Protein AF-A0A1J3CVP7-F1 (afdb_monomer)

Foldseek 3Di:
DDDDDDPPDQKDQDPDQDDDPLLFDPCCVPRVIDGPVRVVSSVVSVVLCVVVVDDQVVVVPPPDDDGSVNVVVVCVVVVD

Secondary structure (DSSP, 8-state):
---PPPTT-SEEE-SS--S-TTTS-HHHHHH-EEEHHHHHHHHHHHHHHHHH---THHHHTSSSS--HHHHHHHHHHHT-

Nearest PDB structures (foldseek):
  4y85-assembly1_A  TM=7.465E-01  e=1.645E-02  Homo sapiens
  4riy-assembly2_D  TM=8.004E-01  e=4.275E-02  Homo sapiens
  4y85-assembly2_B  TM=6.819E-01  e=1.536E-02  Homo sapiens
  8h7x-assembly1_A  TM=8.008E-01  e=6.012E-02  Homo sapiens
  6s89-assembly1_A  TM=6.204E-01  e=2.839E-02  Homo sapiens

Radius of gyration: 14.28 Å; Cα contacts (8 Å, |Δi|>4): 67; chains: 1; bounding box: 35×28×39 Å

Sequence (80 aa):
MARIFGMDQTAHNTSRIVGTYGYMAPEYAMQGQYSIKSDVYSFGVSVLEIISGKKNSSFYQTDAAHDLLSYAWRLWRNGT

Organism: Noccaea caerulescens (NCBI:txid107243)

Structure (mmCIF, N/CA/C/O backbone):
data_AF-A0A1J3CVP7-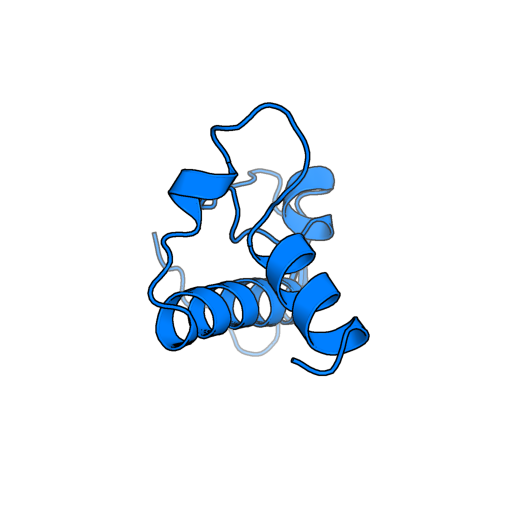F1
#
_entry.id   AF-A0A1J3CVP7-F1
#
loop_
_atom_site.group_PDB
_atom_site.id
_atom_site.type_symbol
_atom_site.label_atom_id
_atom_site.label_alt_id
_atom_site.label_comp_id
_atom_site.label_asym_id
_atom_site.label_entity_id
_atom_site.label_seq_id
_atom_site.pdbx_PDB_ins_code
_atom_site.Cartn_x
_atom_site.Cartn_y
_atom_site.Cartn_z
_atom_site.occupancy
_atom_site.B_iso_or_equiv
_atom_site.auth_seq_id
_atom_site.auth_comp_id
_atom_site.auth_asym_id
_atom_site.auth_atom_id
_atom_site.pdbx_PDB_model_num
ATOM 1 N N . MET A 1 1 ? -1.242 -12.041 12.749 1.00 43.16 1 MET A N 1
ATOM 2 C CA . MET A 1 1 ? -2.281 -12.869 13.399 1.00 43.16 1 MET A CA 1
ATOM 3 C C . MET A 1 1 ? -3.526 -12.791 12.533 1.00 43.16 1 MET A C 1
ATOM 5 O O . MET A 1 1 ? -4.041 -11.693 12.383 1.00 43.16 1 MET A O 1
ATOM 9 N N . ALA A 1 2 ? -3.958 -13.892 11.922 1.00 38.34 2 ALA A N 1
ATOM 10 C CA . ALA A 1 2 ? -5.205 -13.925 11.158 1.00 38.34 2 ALA A CA 1
ATOM 11 C C . ALA A 1 2 ? -6.368 -14.284 12.099 1.00 38.34 2 ALA A C 1
ATOM 13 O O . ALA A 1 2 ? -6.223 -15.176 12.936 1.00 38.34 2 ALA A O 1
ATOM 14 N N . ARG A 1 3 ? -7.498 -13.579 11.989 1.00 51.88 3 ARG A N 1
ATOM 15 C CA . ARG A 1 3 ? -8.761 -13.912 12.663 1.00 51.88 3 ARG A CA 1
ATOM 16 C C . ARG A 1 3 ? -9.823 -14.127 11.588 1.00 51.88 3 ARG A C 1
ATOM 18 O O . ARG A 1 3 ? -9.960 -13.293 10.703 1.00 51.88 3 ARG A O 1
ATOM 25 N N . ILE A 1 4 ? -10.531 -15.252 11.653 1.00 54.56 4 ILE A N 1
ATOM 26 C CA . ILE A 1 4 ? -11.653 -15.561 10.759 1.00 54.56 4 ILE A CA 1
ATOM 27 C C . ILE A 1 4 ? -12.890 -14.830 11.296 1.00 54.56 4 ILE A C 1
ATOM 29 O O . ILE A 1 4 ? -13.233 -14.995 12.467 1.00 54.56 4 ILE A O 1
ATOM 33 N N . PHE A 1 5 ? -13.519 -14.003 10.459 1.00 57.69 5 PHE A N 1
ATOM 34 C CA . PHE A 1 5 ? -14.715 -13.226 10.797 1.00 57.69 5 PHE A CA 1
ATOM 35 C C . PHE A 1 5 ? -16.000 -13.957 10.376 1.00 57.69 5 PHE A C 1
ATOM 37 O O . PHE A 1 5 ? -16.019 -14.675 9.377 1.00 57.69 5 PHE A O 1
ATOM 44 N N . GLY A 1 6 ? -17.076 -13.771 11.148 1.00 55.09 6 GLY A N 1
ATOM 45 C CA . GLY A 1 6 ? -18.420 -14.231 10.794 1.00 55.09 6 GLY A CA 1
ATOM 46 C C . GLY A 1 6 ? -19.017 -13.386 9.666 1.00 55.09 6 GLY A C 1
ATOM 47 O O . GLY A 1 6 ? -18.755 -12.189 9.586 1.00 55.09 6 GLY A O 1
ATOM 48 N N . MET A 1 7 ? -19.828 -14.016 8.813 1.00 51.84 7 MET A N 1
ATOM 49 C CA . MET A 1 7 ? -20.323 -13.502 7.522 1.00 51.84 7 MET A CA 1
ATOM 50 C C . MET A 1 7 ? -21.108 -12.171 7.567 1.00 51.84 7 MET A C 1
ATOM 52 O O . MET A 1 7 ? -21.415 -11.638 6.507 1.00 51.84 7 MET A O 1
ATOM 56 N N 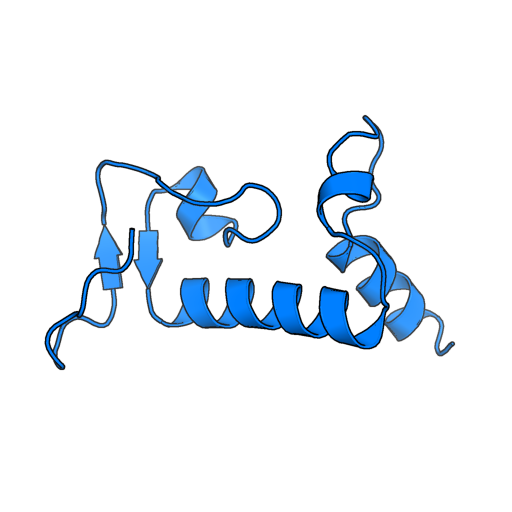. ASP A 1 8 ? -21.407 -11.621 8.749 1.00 55.03 8 ASP A N 1
ATOM 57 C CA . ASP A 1 8 ? -22.317 -10.478 8.945 1.00 55.03 8 ASP A CA 1
ATOM 58 C C . ASP A 1 8 ? -21.638 -9.216 9.532 1.00 55.03 8 ASP A C 1
ATOM 60 O O . ASP A 1 8 ? -22.293 -8.270 9.957 1.00 55.03 8 ASP A O 1
ATOM 64 N N .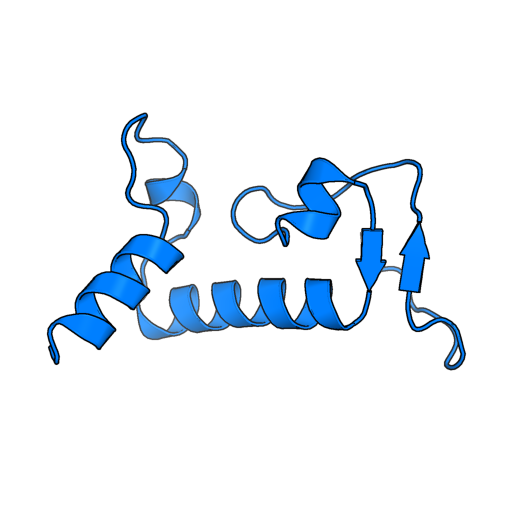 GLN A 1 9 ? -20.301 -9.181 9.596 1.00 54.03 9 GLN A N 1
ATOM 65 C CA . GLN A 1 9 ? -19.540 -8.032 10.114 1.00 54.03 9 GLN A CA 1
ATOM 66 C C . GLN A 1 9 ? -18.692 -7.407 9.004 1.00 54.03 9 GLN A C 1
ATOM 68 O O . GLN A 1 9 ? -17.540 -7.772 8.789 1.00 54.03 9 GLN A O 1
ATOM 73 N N . THR A 1 10 ? -19.272 -6.455 8.272 1.00 55.72 10 THR A N 1
ATOM 74 C CA . THR A 1 10 ? -18.627 -5.796 7.121 1.00 55.72 10 THR A CA 1
ATOM 75 C C . THR A 1 10 ? -17.663 -4.668 7.512 1.00 55.72 10 THR A C 1
ATOM 77 O O . THR A 1 10 ? -16.809 -4.283 6.708 1.00 55.72 10 THR A O 1
ATOM 80 N N . ALA A 1 11 ? -17.791 -4.134 8.732 1.00 54.12 11 ALA A N 1
ATOM 81 C CA . ALA A 1 11 ? -16.914 -3.123 9.317 1.00 54.12 11 ALA A CA 1
ATOM 82 C C . ALA A 1 11 ? -16.946 -3.209 10.853 1.00 54.12 11 ALA A C 1
ATOM 84 O O . ALA A 1 11 ? -18.017 -3.357 11.441 1.00 54.12 11 ALA A O 1
ATOM 85 N N . HIS A 1 12 ? -15.791 -3.098 11.510 1.00 58.75 12 HIS A N 1
ATOM 86 C CA . HIS A 1 12 ? -15.694 -3.050 12.970 1.00 58.75 12 HIS A CA 1
ATOM 87 C C . HIS A 1 12 ? -14.662 -1.992 13.379 1.00 58.75 12 HIS A C 1
ATOM 89 O O . HIS A 1 12 ? -13.514 -2.029 12.931 1.00 58.75 12 HIS A O 1
ATOM 95 N N . ASN A 1 13 ? -15.045 -1.060 14.260 1.00 56.84 13 ASN A N 1
ATOM 96 C CA . ASN A 1 13 ? -14.076 -0.181 14.914 1.00 56.84 13 ASN A CA 1
ATOM 97 C C . ASN A 1 13 ? -13.257 -1.033 15.876 1.00 56.84 13 ASN A C 1
ATOM 99 O O . ASN A 1 13 ? -13.792 -1.622 16.817 1.00 56.84 13 ASN A O 1
ATOM 103 N N . THR A 1 14 ? -11.960 -1.139 15.629 1.00 59.94 14 THR A N 1
ATOM 104 C CA . THR A 1 14 ? -11.059 -1.841 16.538 1.00 59.94 14 THR A CA 1
ATOM 105 C C . THR A 1 14 ? -10.346 -0.796 17.388 1.00 59.94 14 THR A C 1
ATOM 107 O O . THR A 1 14 ? -9.738 0.128 16.861 1.00 59.94 14 THR A O 1
ATOM 110 N N . SER A 1 15 ? -10.396 -0.922 18.721 1.00 58.69 15 SER A N 1
ATOM 111 C CA . SER A 1 15 ? -9.632 -0.026 19.611 1.00 58.69 15 SER A CA 1
ATOM 112 C C . SER A 1 15 ? -8.119 -0.273 19.532 1.00 58.69 15 SER A C 1
ATOM 114 O O . SER A 1 15 ? -7.337 0.407 20.192 1.00 58.69 15 SER A O 1
ATOM 116 N N . ARG A 1 16 ? -7.705 -1.300 18.782 1.00 64.69 16 ARG A N 1
ATOM 117 C CA . ARG A 1 16 ? -6.332 -1.766 18.665 1.00 64.69 16 ARG A CA 1
ATOM 118 C C . ARG A 1 16 ? -5.960 -1.838 17.190 1.00 64.69 16 ARG A C 1
ATOM 120 O O . ARG A 1 16 ? -6.324 -2.791 16.511 1.00 64.69 16 ARG A O 1
ATOM 127 N N . ILE A 1 17 ? -5.194 -0.853 16.741 1.00 70.88 17 ILE A N 1
ATOM 128 C CA . ILE A 1 17 ? -4.629 -0.802 15.393 1.00 70.88 17 ILE A CA 1
ATOM 129 C C . ILE A 1 17 ? -3.478 -1.808 15.326 1.00 70.88 17 ILE A C 1
ATOM 131 O O . ILE A 1 17 ? -2.511 -1.715 16.086 1.00 70.88 17 ILE A O 1
ATOM 135 N N . VAL A 1 18 ? -3.597 -2.804 14.451 1.00 72.50 18 VAL A N 1
ATOM 136 C CA . VAL A 1 18 ? -2.553 -3.812 14.220 1.00 72.50 18 VAL A CA 1
ATOM 137 C C . VAL A 1 18 ? -2.425 -4.068 12.726 1.00 72.50 18 VAL A C 1
ATOM 139 O O . VAL A 1 18 ? -3.402 -4.435 12.078 1.00 72.50 18 VAL A O 1
ATOM 142 N N . GLY A 1 19 ? -1.225 -3.922 12.179 1.00 74.00 19 GLY A N 1
ATOM 143 C CA . GLY A 1 19 ? -0.960 -4.183 10.770 1.00 74.00 19 GLY A CA 1
ATOM 144 C C . GLY A 1 19 ? 0.460 -3.800 10.380 1.00 74.00 19 GLY A C 1
ATOM 145 O O . GLY A 1 19 ? 1.207 -3.230 11.177 1.00 74.00 19 GLY A O 1
ATOM 146 N N . THR A 1 20 ? 0.836 -4.146 9.154 1.00 81.12 20 THR A N 1
ATOM 147 C CA . THR A 1 20 ? 2.133 -3.770 8.589 1.00 81.12 20 THR A CA 1
ATOM 148 C C . THR A 1 20 ? 2.017 -2.383 7.970 1.00 81.12 20 THR A C 1
ATOM 150 O O . THR A 1 20 ? 1.233 -2.171 7.042 1.00 81.12 20 T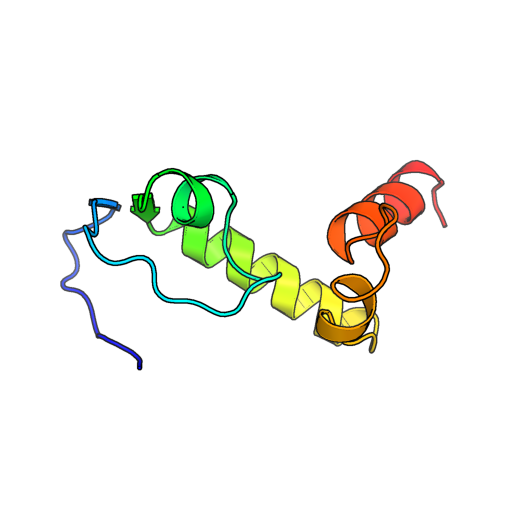HR A O 1
ATOM 153 N N . TYR A 1 21 ? 2.795 -1.433 8.487 1.00 75.50 21 TYR A N 1
ATOM 154 C CA . TYR A 1 21 ? 2.891 -0.090 7.918 1.00 75.50 21 TYR A CA 1
ATOM 155 C C . TYR A 1 21 ? 3.260 -0.156 6.427 1.00 75.50 21 TYR A C 1
ATOM 157 O O . TYR A 1 21 ? 4.055 -1.003 6.025 1.00 75.50 21 TYR A O 1
ATOM 165 N N . GLY A 1 22 ? 2.626 0.690 5.611 1.00 80.12 22 GLY A N 1
ATOM 166 C CA . GLY A 1 22 ? 2.743 0.673 4.146 1.00 80.12 22 GLY A CA 1
ATOM 167 C C . GLY A 1 22 ? 1.662 -0.145 3.426 1.00 80.12 22 GLY A C 1
ATOM 168 O O . GLY A 1 22 ? 1.330 0.165 2.288 1.00 80.12 22 GLY A O 1
ATOM 169 N N . TYR A 1 23 ? 1.044 -1.122 4.100 1.00 83.81 23 TYR A N 1
ATOM 170 C CA . TYR A 1 23 ? -0.083 -1.900 3.556 1.00 83.81 23 TYR A CA 1
ATOM 171 C C . TYR A 1 23 ? -1.421 -1.495 4.171 1.00 83.81 23 TYR A C 1
ATOM 173 O O . TYR A 1 23 ? -2.465 -1.746 3.586 1.00 83.81 23 TYR A O 1
ATOM 181 N N . MET A 1 24 ? -1.405 -0.868 5.350 1.00 85.38 24 MET A N 1
ATOM 182 C CA . MET A 1 24 ? -2.626 -0.433 6.023 1.00 85.38 24 MET A CA 1
ATOM 183 C C . MET A 1 24 ? -3.312 0.701 5.261 1.00 85.38 24 MET A C 1
ATOM 185 O O . MET A 1 24 ? -2.679 1.697 4.911 1.00 85.38 24 MET A O 1
ATOM 189 N N . ALA A 1 25 ? -4.624 0.564 5.080 1.00 85.00 25 ALA A N 1
ATOM 190 C CA . ALA A 1 25 ? -5.458 1.633 4.558 1.00 85.00 25 ALA A CA 1
ATOM 191 C C . ALA A 1 25 ? -5.432 2.853 5.499 1.00 85.00 25 ALA A C 1
ATOM 193 O O . ALA A 1 25 ? -5.399 2.670 6.724 1.00 85.00 25 ALA A O 1
ATOM 194 N N . PRO A 1 26 ? -5.434 4.087 4.970 1.00 84.00 26 PRO A N 1
ATOM 195 C CA . PRO A 1 26 ? -5.311 5.295 5.784 1.00 84.00 26 PRO A CA 1
ATOM 196 C C . PRO A 1 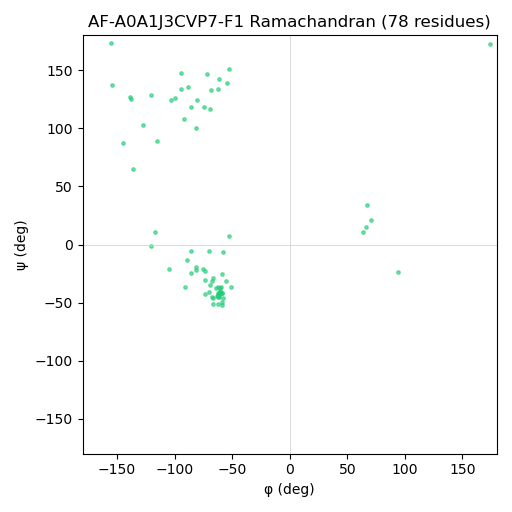26 ? -6.436 5.423 6.820 1.00 84.00 26 PRO A C 1
ATOM 198 O O . PRO A 1 26 ? -6.180 5.808 7.958 1.00 84.00 26 PRO A O 1
ATOM 201 N N . GLU A 1 27 ? -7.661 5.021 6.487 1.00 79.31 27 GLU A N 1
ATOM 202 C CA . GLU A 1 27 ? -8.799 4.990 7.408 1.00 79.31 27 GLU A CA 1
ATOM 203 C C . GLU A 1 27 ? -8.593 4.005 8.571 1.00 79.31 27 GLU A C 1
ATOM 205 O O . GLU A 1 27 ? -8.923 4.312 9.719 1.00 79.31 27 GLU A O 1
ATOM 210 N N . TYR A 1 28 ? -7.961 2.858 8.312 1.00 80.94 28 TYR A N 1
ATOM 211 C CA . TYR A 1 28 ? -7.629 1.888 9.353 1.00 80.94 28 TYR A CA 1
ATOM 212 C C . TYR A 1 28 ? -6.458 2.377 10.216 1.00 80.94 28 TYR A C 1
ATOM 214 O O . TYR A 1 28 ? -6.515 2.291 11.442 1.00 80.94 28 TYR A O 1
ATOM 222 N N . ALA A 1 29 ? -5.425 2.954 9.597 1.00 80.56 29 ALA A N 1
ATOM 223 C CA . ALA A 1 29 ? -4.237 3.450 10.289 1.00 80.56 29 ALA A CA 1
ATOM 224 C C . ALA A 1 29 ? -4.510 4.695 11.152 1.00 80.56 29 ALA A C 1
ATOM 226 O O . ALA A 1 29 ? -3.903 4.850 12.209 1.00 80.56 29 ALA A O 1
ATOM 227 N N . MET A 1 30 ? -5.411 5.580 10.715 1.00 81.06 30 MET A N 1
ATOM 228 C CA . MET A 1 30 ? -5.721 6.831 11.417 1.00 81.06 30 MET A CA 1
ATOM 229 C C . MET A 1 30 ? -6.872 6.687 12.412 1.00 81.06 30 MET 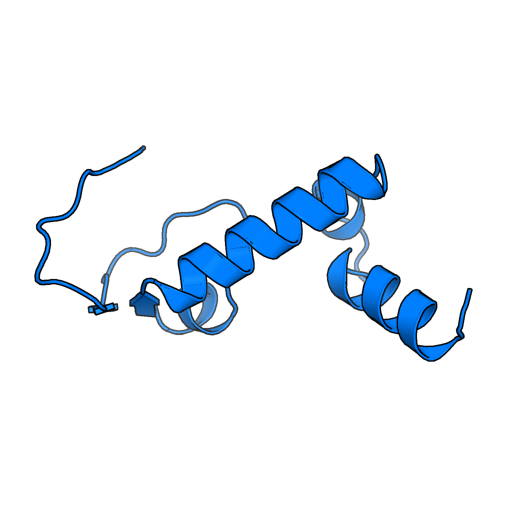A C 1
ATOM 231 O O . MET A 1 30 ? -6.860 7.335 13.455 1.00 81.06 30 MET A O 1
ATOM 235 N N . GLN A 1 31 ? -7.886 5.881 12.084 1.00 77.69 31 GLN A N 1
ATOM 236 C CA . GLN A 1 31 ? -9.145 5.837 12.835 1.00 77.69 31 GLN A CA 1
ATOM 237 C C . GLN A 1 31 ? -9.463 4.449 13.412 1.00 77.69 31 GLN A C 1
ATOM 239 O O . GLN A 1 31 ? -10.483 4.291 14.080 1.00 77.69 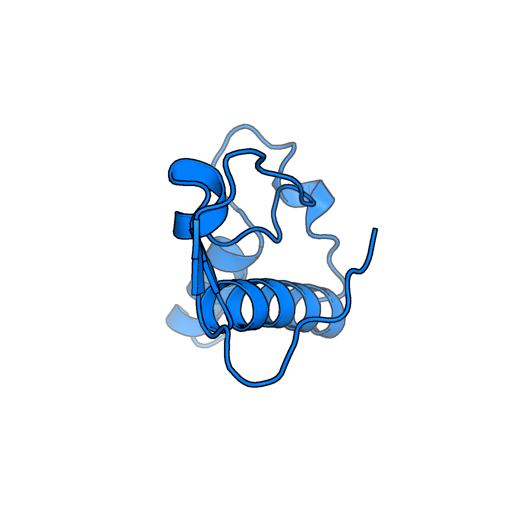31 GLN A O 1
ATOM 244 N N . GLY A 1 32 ? -8.624 3.433 13.167 1.00 76.50 32 GLY A N 1
ATOM 245 C CA . GLY A 1 32 ? -8.869 2.058 13.622 1.00 76.50 32 GLY A CA 1
ATOM 246 C C . GLY A 1 32 ? -10.077 1.388 12.960 1.00 76.50 32 GLY A C 1
ATOM 247 O O . GLY A 1 32 ? -10.562 0.364 13.455 1.00 76.50 32 GLY A O 1
ATOM 248 N N . GLN A 1 33 ? -10.568 1.964 11.857 1.00 76.19 33 GLN A N 1
ATOM 249 C CA . GLN A 1 33 ? -11.723 1.476 11.109 1.00 76.19 33 GLN A CA 1
ATOM 250 C C . GLN A 1 33 ? -11.301 0.335 10.189 1.00 76.19 33 GLN A C 1
ATOM 252 O O . GLN A 1 33 ? -10.725 0.558 9.127 1.00 76.19 33 GLN A O 1
ATOM 257 N N . TYR A 1 34 ? -11.566 -0.897 10.611 1.00 78.75 34 TYR A N 1
ATOM 258 C CA . TYR A 1 34 ? -11.299 -2.077 9.801 1.00 78.75 34 TYR A CA 1
ATOM 259 C C . TYR A 1 34 ? -12.558 -2.482 9.034 1.00 78.75 34 TYR A C 1
ATOM 261 O O . TYR A 1 34 ? -13.653 -2.537 9.599 1.00 78.75 34 TYR A O 1
ATOM 269 N N . SER A 1 35 ? -12.412 -2.766 7.745 1.00 82.31 35 SER A N 1
ATOM 270 C CA . SER A 1 35 ? -13.502 -3.195 6.873 1.00 82.31 35 SER A CA 1
ATOM 271 C C . SER A 1 35 ? -12.995 -4.010 5.684 1.00 82.31 35 SER A C 1
ATOM 273 O O . SER A 1 35 ? -11.800 -4.063 5.389 1.00 82.31 35 SER A O 1
ATOM 275 N N . ILE A 1 36 ? -13.932 -4.557 4.908 1.00 85.75 36 ILE A N 1
ATOM 276 C CA . ILE A 1 36 ? -13.623 -5.171 3.608 1.00 85.75 36 ILE A CA 1
ATOM 277 C C . ILE A 1 36 ? -12.885 -4.178 2.685 1.00 85.75 36 ILE A C 1
ATOM 279 O O . ILE A 1 36 ? -12.046 -4.580 1.884 1.00 85.75 36 ILE A O 1
ATOM 283 N N . LYS A 1 37 ? -13.148 -2.866 2.793 1.00 85.56 37 LYS A N 1
ATOM 284 C CA . LYS A 1 37 ? -12.469 -1.848 1.972 1.00 85.56 37 LYS A CA 1
ATOM 285 C C . LYS A 1 37 ? -11.002 -1.680 2.360 1.00 85.56 37 LYS A C 1
ATOM 287 O O . LYS A 1 37 ? -10.162 -1.616 1.463 1.00 85.56 37 LYS A O 1
ATOM 292 N N . SER A 1 38 ? -10.690 -1.701 3.656 1.00 82.56 38 SER A N 1
ATOM 293 C CA . SER A 1 38 ? -9.299 -1.641 4.113 1.00 82.56 38 SER A CA 1
ATOM 294 C C . SER A 1 38 ? -8.513 -2.906 3.739 1.00 82.56 38 SER A C 1
ATOM 296 O O . SER A 1 38 ? -7.319 -2.823 3.440 1.00 82.56 38 SER A O 1
ATOM 298 N N . ASP A 1 39 ? -9.177 -4.065 3.675 1.00 86.12 39 ASP A N 1
ATOM 299 C CA . ASP A 1 39 ? -8.581 -5.305 3.155 1.00 86.12 39 ASP A CA 1
ATOM 300 C C . ASP A 1 39 ? -8.294 -5.220 1.651 1.00 86.12 39 ASP A C 1
ATOM 302 O O . ASP A 1 39 ? -7.196 -5.563 1.213 1.00 86.12 39 ASP A O 1
ATOM 306 N N . VAL A 1 40 ? -9.245 -4.713 0.857 1.00 91.00 40 VAL A N 1
ATOM 307 C CA . VAL A 1 40 ? -9.059 -4.507 -0.592 1.00 91.00 40 VAL A CA 1
ATOM 308 C C . VAL A 1 40 ? -7.906 -3.540 -0.868 1.00 91.00 40 VAL A C 1
ATOM 310 O O . VAL A 1 40 ? -7.105 -3.794 -1.767 1.00 91.00 40 VAL A O 1
ATOM 313 N N . TYR A 1 41 ? -7.783 -2.467 -0.083 1.00 90.19 41 TYR A N 1
ATOM 314 C CA . TYR A 1 41 ? -6.642 -1.554 -0.167 1.00 90.19 41 TYR A CA 1
ATOM 315 C C . TYR A 1 41 ? -5.320 -2.292 0.078 1.00 90.19 41 TYR A C 1
ATOM 317 O O . TYR A 1 41 ? -4.418 -2.238 -0.759 1.00 90.19 41 TYR A O 1
ATOM 325 N N . SER A 1 42 ? -5.232 -3.031 1.189 1.00 87.94 42 SER A N 1
ATOM 326 C CA . SER A 1 42 ? -4.023 -3.771 1.576 1.00 87.94 42 SER A CA 1
ATOM 327 C C . SER A 1 42 ? -3.622 -4.791 0.506 1.00 87.94 42 SER A C 1
ATOM 329 O O . SER A 1 42 ? -2.449 -4.895 0.145 1.00 87.94 42 SER A O 1
ATOM 331 N N . PHE A 1 43 ? -4.606 -5.493 -0.062 1.00 91.75 43 PHE A N 1
ATOM 332 C CA . PHE A 1 43 ? -4.402 -6.414 -1.176 1.00 91.75 43 PHE A CA 1
ATOM 333 C C . PHE A 1 43 ? -3.877 -5.702 -2.430 1.00 91.75 43 PHE A C 1
ATOM 335 O O . PHE A 1 43 ? -2.956 -6.200 -3.075 1.00 91.75 43 PHE A O 1
ATOM 342 N N . GLY A 1 44 ? -4.402 -4.517 -2.756 1.00 92.06 44 GLY A N 1
ATOM 343 C CA . GLY A 1 44 ? -3.917 -3.704 -3.873 1.00 92.06 44 GLY A CA 1
ATOM 344 C C . GLY A 1 44 ? -2.436 -3.337 -3.741 1.00 92.06 44 GLY A C 1
ATOM 345 O O . GLY A 1 44 ? -1.685 -3.450 -4.711 1.00 92.06 44 GLY A O 1
ATOM 346 N N . VAL A 1 45 ? -1.988 -2.982 -2.533 1.00 89.56 45 VAL A N 1
ATOM 347 C CA . VAL A 1 45 ? -0.565 -2.733 -2.252 1.00 89.56 45 VAL A CA 1
ATOM 348 C C . VAL A 1 45 ? 0.275 -3.995 -2.475 1.00 89.56 45 VAL A C 1
ATOM 350 O O . VAL A 1 45 ? 1.328 -3.918 -3.106 1.00 89.56 45 VAL A O 1
ATOM 353 N N . SER A 1 46 ? -0.191 -5.165 -2.022 1.00 90.31 46 SER A N 1
ATOM 354 C CA . SER A 1 46 ? 0.498 -6.441 -2.269 1.00 90.31 46 SER A CA 1
ATOM 355 C C . SER A 1 46 ? 0.599 -6.774 -3.758 1.00 90.31 46 SER A C 1
ATOM 357 O O . SER A 1 46 ? 1.651 -7.210 -4.217 1.00 90.31 46 SER A O 1
ATOM 359 N N . VAL A 1 47 ? -0.460 -6.538 -4.537 1.00 93.00 47 VAL A N 1
ATOM 360 C CA . VAL A 1 47 ? -0.425 -6.729 -5.995 1.00 93.00 47 VAL A CA 1
ATOM 361 C C . VAL A 1 47 ? 0.615 -5.810 -6.634 1.00 93.00 47 VAL A C 1
ATOM 363 O O . VAL A 1 47 ? 1.415 -6.279 -7.441 1.00 93.00 47 VAL A O 1
ATOM 366 N N . LEU A 1 48 ? 0.657 -4.530 -6.247 1.00 90.00 48 LEU A N 1
ATOM 367 C CA . LEU A 1 48 ? 1.659 -3.581 -6.741 1.00 90.00 48 LEU A CA 1
ATOM 368 C C . LEU A 1 48 ? 3.089 -4.017 -6.402 1.00 90.00 48 LEU A C 1
ATOM 370 O O . LEU A 1 48 ? 3.980 -3.903 -7.241 1.00 90.00 48 LEU A O 1
ATOM 374 N N . GLU A 1 49 ? 3.319 -4.545 -5.203 1.00 89.00 49 GLU A N 1
ATOM 375 C CA . GLU A 1 49 ? 4.616 -5.100 -4.805 1.00 89.00 49 GLU A CA 1
ATOM 376 C C . GLU A 1 49 ? 5.006 -6.310 -5.667 1.00 89.00 49 GLU A C 1
ATOM 378 O O . GLU A 1 49 ? 6.132 -6.367 -6.161 1.00 89.00 49 GLU A O 1
ATOM 383 N N . ILE A 1 50 ? 4.070 -7.232 -5.920 1.00 91.25 50 ILE A N 1
ATOM 384 C CA . ILE A 1 50 ? 4.304 -8.421 -6.755 1.00 91.25 50 ILE A CA 1
ATOM 385 C C . ILE A 1 50 ? 4.656 -8.022 -8.191 1.00 91.25 50 ILE A C 1
ATOM 387 O O . ILE A 1 50 ? 5.662 -8.487 -8.722 1.00 91.25 50 ILE A O 1
ATOM 391 N N . ILE A 1 51 ? 3.854 -7.159 -8.823 1.00 89.81 51 ILE A N 1
ATOM 392 C CA . ILE A 1 51 ? 4.056 -6.807 -10.238 1.00 89.81 51 ILE A CA 1
ATOM 393 C C . ILE A 1 51 ? 5.256 -5.879 -10.446 1.00 89.81 51 ILE A C 1
ATOM 395 O O . ILE A 1 51 ? 5.891 -5.932 -11.495 1.00 89.81 51 ILE A O 1
ATOM 399 N N . SER A 1 52 ? 5.576 -5.026 -9.468 1.00 85.06 52 SER A N 1
ATOM 400 C CA . SER A 1 52 ? 6.741 -4.140 -9.559 1.00 85.06 52 SER A CA 1
ATOM 401 C C . SER A 1 52 ? 8.045 -4.840 -9.179 1.00 85.06 52 SER A C 1
ATOM 403 O O . SER A 1 52 ? 9.118 -4.347 -9.527 1.00 85.06 52 SER A O 1
ATOM 405 N N . GLY A 1 53 ? 7.969 -5.940 -8.420 1.00 85.81 53 GLY A N 1
ATOM 406 C CA . GLY A 1 53 ? 9.124 -6.585 -7.796 1.00 85.81 53 GLY A CA 1
ATOM 407 C C . GLY A 1 53 ? 9.835 -5.703 -6.761 1.00 85.81 53 GLY A C 1
ATOM 408 O O . GLY A 1 53 ? 10.941 -6.033 -6.331 1.00 85.81 53 GLY A O 1
ATOM 409 N N . LYS A 1 54 ? 9.240 -4.566 -6.370 1.00 82.44 54 LYS A N 1
ATOM 410 C CA . LYS A 1 54 ? 9.817 -3.611 -5.419 1.00 82.44 54 LYS A CA 1
ATOM 411 C C . LYS A 1 54 ? 9.147 -3.770 -4.066 1.00 82.44 54 LYS A C 1
ATOM 413 O O . LYS A 1 54 ? 7.934 -3.619 -3.954 1.00 82.44 54 LYS A O 1
ATOM 418 N N . LYS A 1 55 ? 9.955 -4.016 -3.033 1.00 79.25 55 LYS A N 1
ATOM 419 C CA . LYS A 1 55 ? 9.451 -4.131 -1.663 1.00 79.25 55 LYS A CA 1
ATOM 420 C C . LYS A 1 55 ? 8.824 -2.819 -1.203 1.00 79.25 55 LYS A C 1
ATOM 422 O O . LYS A 1 55 ? 9.450 -1.769 -1.319 1.00 79.25 55 LYS A O 1
ATOM 427 N N . ASN A 1 56 ? 7.643 -2.875 -0.595 1.00 74.62 56 ASN A N 1
ATOM 428 C CA . ASN A 1 56 ? 7.016 -1.683 -0.017 1.00 74.62 56 ASN A CA 1
ATOM 429 C C . ASN A 1 56 ? 7.909 -1.064 1.085 1.00 74.62 56 ASN A C 1
ATOM 431 O O . ASN A 1 56 ? 8.098 0.150 1.143 1.00 74.62 56 ASN A O 1
ATOM 435 N N . SER A 1 57 ? 8.588 -1.904 1.879 1.00 69.00 57 SER A N 1
ATOM 436 C CA . SER A 1 57 ? 9.438 -1.472 2.999 1.00 69.00 57 SER A CA 1
ATOM 437 C C . SER A 1 57 ? 10.585 -0.528 2.617 1.00 69.00 57 SER A C 1
ATOM 439 O O . SER A 1 57 ? 11.047 0.225 3.470 1.00 69.00 57 SER A O 1
ATOM 441 N N . SER A 1 58 ? 11.073 -0.564 1.369 1.00 61.56 58 SER A N 1
ATOM 442 C CA . SER A 1 58 ? 12.147 0.340 0.927 1.00 61.56 58 SER A CA 1
ATOM 443 C C . SER A 1 58 ? 11.674 1.777 0.727 1.00 61.56 58 SER A C 1
ATOM 445 O O . SER A 1 58 ? 12.489 2.688 0.790 1.00 61.56 58 SER A O 1
ATOM 447 N N . PHE A 1 59 ? 10.376 1.986 0.503 1.00 61.34 59 PHE A N 1
ATOM 448 C CA . PHE A 1 59 ? 9.800 3.314 0.301 1.00 61.34 59 PHE A CA 1
ATOM 449 C C . PHE A 1 59 ? 9.447 4.012 1.620 1.00 61.34 59 PHE A C 1
ATOM 451 O O . PHE A 1 59 ? 9.441 5.238 1.688 1.00 61.34 59 PHE A O 1
ATOM 458 N N . TYR A 1 60 ? 9.211 3.236 2.682 1.00 56.62 60 TYR A N 1
ATOM 459 C CA . TYR A 1 60 ? 8.823 3.755 3.996 1.00 56.62 60 TYR A CA 1
ATOM 460 C C . TYR A 1 60 ? 9.990 4.393 4.779 1.00 56.62 60 TYR A C 1
ATOM 462 O O . TYR A 1 60 ? 9.760 5.179 5.690 1.00 56.62 60 TYR A O 1
ATOM 470 N N . GLN A 1 61 ? 11.246 4.059 4.451 1.00 53.44 61 GLN A N 1
ATOM 471 C CA . GLN A 1 61 ? 12.439 4.565 5.158 1.00 53.44 61 GLN A CA 1
ATOM 472 C C . GLN A 1 61 ? 12.999 5.876 4.596 1.00 53.44 61 GLN A C 1
ATOM 474 O O . GLN A 1 61 ? 13.830 6.512 5.239 1.00 53.44 61 GLN A O 1
ATOM 479 N N . THR A 1 62 ? 12.573 6.294 3.407 1.00 52.31 62 THR A N 1
ATOM 480 C CA . THR A 1 62 ? 13.007 7.563 2.821 1.00 52.31 62 THR A CA 1
ATOM 481 C C . THR A 1 62 ? 12.031 8.664 3.209 1.00 52.31 62 THR A C 1
ATOM 483 O O . THR A 1 62 ? 10.920 8.718 2.689 1.00 52.31 62 THR A O 1
ATOM 486 N N . ASP A 1 63 ? 12.491 9.549 4.096 1.00 50.47 63 ASP A N 1
ATOM 487 C CA . ASP A 1 63 ? 11.840 10.725 4.713 1.00 50.47 63 ASP A CA 1
ATOM 488 C C . ASP A 1 63 ? 11.205 11.750 3.733 1.00 50.47 63 ASP A C 1
ATOM 490 O O . ASP A 1 63 ? 10.766 12.830 4.118 1.00 50.47 63 ASP A O 1
ATOM 494 N N . ALA A 1 64 ? 11.145 11.439 2.437 1.00 48.25 64 ALA A N 1
ATOM 495 C CA . ALA A 1 64 ? 10.558 12.281 1.408 1.00 48.25 64 ALA A CA 1
ATOM 496 C C . ALA A 1 64 ? 9.862 11.435 0.326 1.00 48.25 64 ALA A C 1
ATOM 498 O O . ALA A 1 64 ? 10.412 11.133 -0.727 1.00 48.25 64 ALA A O 1
ATOM 499 N N . ALA A 1 65 ? 8.592 11.126 0.583 1.00 51.94 65 ALA A N 1
ATOM 500 C CA . ALA A 1 65 ? 7.520 11.291 -0.401 1.00 51.94 65 ALA A CA 1
ATOM 501 C C . ALA A 1 65 ? 7.478 10.415 -1.672 1.00 51.94 65 ALA A C 1
ATOM 503 O O . ALA A 1 65 ? 6.906 10.857 -2.671 1.00 51.94 65 ALA A O 1
ATOM 504 N N . HIS A 1 66 ? 7.908 9.151 -1.635 1.00 57.94 66 HIS A N 1
ATOM 505 C CA . HIS A 1 66 ? 7.547 8.206 -2.704 1.00 57.94 66 HIS A CA 1
ATOM 506 C C . HIS A 1 66 ? 7.134 6.844 -2.159 1.00 57.94 66 HIS A C 1
ATOM 508 O O . HIS A 1 66 ? 7.793 5.860 -2.440 1.00 57.94 66 HIS A O 1
ATOM 514 N N . ASP A 1 67 ? 6.022 6.765 -1.422 1.00 73.12 67 ASP A N 1
ATOM 515 C CA . ASP A 1 67 ? 5.370 5.470 -1.171 1.00 73.12 67 ASP A CA 1
ATOM 516 C C . ASP A 1 67 ? 5.114 4.719 -2.497 1.00 73.12 67 ASP A C 1
ATOM 518 O O . ASP A 1 67 ? 4.921 5.348 -3.548 1.00 73.12 67 ASP A O 1
ATOM 522 N N . LEU A 1 68 ? 5.101 3.381 -2.459 1.00 80.06 68 LEU A N 1
ATOM 523 C CA . LEU A 1 68 ? 4.903 2.526 -3.636 1.00 80.06 68 LEU A CA 1
ATOM 524 C C . LEU A 1 68 ? 3.651 2.941 -4.428 1.00 80.06 68 LEU A C 1
ATOM 526 O O . LEU A 1 68 ? 3.672 2.948 -5.661 1.00 80.06 68 LEU A O 1
ATOM 530 N N . LEU A 1 69 ? 2.589 3.357 -3.731 1.00 82.75 69 LEU A N 1
ATOM 531 C CA . LEU A 1 69 ? 1.360 3.859 -4.343 1.00 82.75 69 LEU A CA 1
ATOM 532 C C . LEU A 1 69 ? 1.571 5.180 -5.082 1.00 82.75 69 LEU A C 1
ATOM 534 O O . LEU A 1 69 ? 1.135 5.321 -6.222 1.00 82.75 69 LEU A O 1
ATOM 538 N N . SER A 1 70 ? 2.275 6.136 -4.475 1.00 82.25 70 SER A N 1
ATOM 539 C CA . SER A 1 70 ? 2.606 7.420 -5.107 1.00 82.25 70 SER A CA 1
ATOM 540 C C . SER A 1 70 ? 3.480 7.233 -6.347 1.00 82.25 70 SER A C 1
ATOM 542 O O . SER A 1 70 ? 3.315 7.942 -7.344 1.00 82.25 70 SER A O 1
ATOM 544 N N . TYR A 1 71 ? 4.397 6.264 -6.307 1.00 82.19 71 TYR A N 1
ATOM 545 C CA . TYR A 1 71 ? 5.212 5.882 -7.455 1.00 82.19 71 TYR A CA 1
ATOM 546 C C . TYR A 1 71 ? 4.366 5.258 -8.574 1.00 82.19 71 TYR A C 1
ATOM 548 O O . TYR A 1 71 ? 4.417 5.735 -9.709 1.00 82.19 71 TYR A O 1
ATOM 556 N N . ALA A 1 72 ? 3.540 4.258 -8.255 1.00 85.62 72 ALA A N 1
ATOM 557 C CA . ALA A 1 72 ? 2.654 3.605 -9.218 1.00 85.62 72 ALA A CA 1
ATOM 558 C C . ALA A 1 72 ? 1.655 4.592 -9.845 1.00 85.62 72 ALA A C 1
ATOM 560 O O . ALA A 1 72 ? 1.462 4.602 -11.059 1.00 85.62 72 ALA A O 1
ATOM 561 N N . TRP A 1 73 ? 1.078 5.484 -9.036 1.00 87.00 73 TRP A N 1
ATOM 562 C CA . TRP A 1 73 ? 0.165 6.526 -9.498 1.00 87.00 73 TRP A CA 1
ATOM 563 C C . TRP A 1 73 ? 0.832 7.494 -10.475 1.00 87.00 73 TRP A C 1
ATOM 565 O O . TRP A 1 73 ? 0.246 7.857 -11.495 1.00 87.00 73 TRP A O 1
ATOM 575 N N . ARG A 1 74 ? 2.073 7.907 -10.191 1.00 86.69 74 ARG A N 1
ATOM 576 C CA . ARG A 1 74 ? 2.849 8.758 -11.101 1.00 86.69 74 ARG A CA 1
ATOM 577 C C . ARG A 1 74 ? 3.118 8.070 -12.435 1.00 86.69 74 ARG A C 1
ATOM 579 O O . ARG A 1 74 ? 2.926 8.715 -13.457 1.00 86.69 74 ARG A O 1
ATOM 586 N N . LEU A 1 75 ? 3.528 6.802 -12.427 1.00 85.44 75 LEU A N 1
ATOM 587 C CA . LEU A 1 75 ? 3.743 6.031 -13.658 1.00 85.44 75 LEU A CA 1
ATOM 588 C C . LEU A 1 75 ? 2.461 5.945 -14.487 1.00 85.44 75 LEU A C 1
ATOM 590 O O . LEU A 1 75 ? 2.451 6.336 -15.652 1.00 85.44 75 LEU A O 1
ATOM 594 N N . TRP A 1 76 ? 1.351 5.575 -13.843 1.00 86.50 76 TRP A N 1
ATOM 595 C CA . TRP A 1 76 ? 0.049 5.497 -14.498 1.00 86.50 76 TRP A CA 1
ATOM 596 C C . TRP A 1 76 ? -0.379 6.834 -15.119 1.00 86.50 76 TRP A C 1
ATOM 598 O O . TRP A 1 76 ? -0.778 6.872 -16.280 1.00 86.50 76 TRP A O 1
ATOM 608 N N . ARG A 1 77 ? -0.238 7.954 -14.392 1.00 88.19 77 ARG A N 1
ATOM 609 C C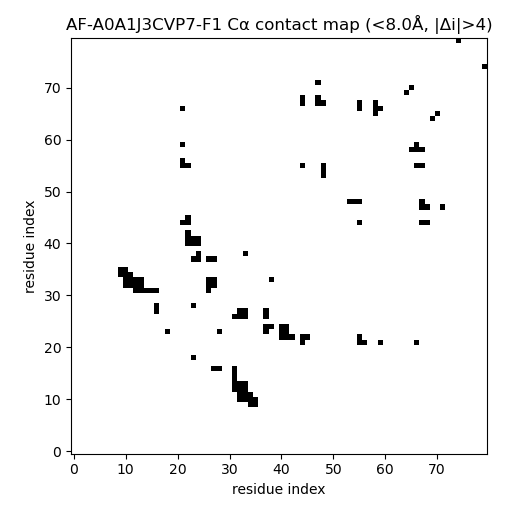A . ARG A 1 77 ? -0.553 9.292 -14.930 1.00 88.19 77 ARG A CA 1
ATOM 610 C C . ARG A 1 77 ? 0.377 9.736 -16.055 1.00 88.19 77 ARG A C 1
ATOM 612 O O . ARG A 1 77 ? -0.040 10.529 -16.893 1.00 88.19 77 ARG A O 1
ATOM 619 N N . ASN A 1 78 ? 1.617 9.260 -16.053 1.00 89.38 78 ASN A N 1
ATOM 620 C CA . ASN A 1 78 ? 2.609 9.597 -17.067 1.00 89.38 78 ASN A CA 1
ATOM 621 C C . ASN A 1 78 ? 2.527 8.684 -18.306 1.00 89.38 78 ASN A C 1
ATOM 623 O O . ASN A 1 78 ? 3.219 8.952 -19.284 1.00 89.38 78 ASN A O 1
ATOM 627 N N . GLY A 1 79 ? 1.676 7.650 -18.290 1.00 78.50 79 GLY A N 1
ATOM 628 C CA . GLY A 1 79 ? 1.439 6.761 -19.432 1.00 78.50 79 GLY A CA 1
ATOM 629 C C . GLY A 1 79 ? 2.607 5.832 -19.779 1.00 78.50 79 GLY A C 1
ATOM 630 O O . GLY A 1 79 ? 2.684 5.360 -20.911 1.00 78.50 79 GLY A O 1
ATOM 631 N N . THR A 1 80 ? 3.511 5.593 -18.829 1.00 53.97 80 THR A N 1
ATOM 632 C CA . THR A 1 80 ? 4.674 4.694 -18.945 1.00 53.97 80 THR A CA 1
ATOM 633 C C . THR A 1 80 ? 4.539 3.534 -17.983 1.00 53.97 80 THR A C 1
ATOM 635 O O . THR A 1 80 ? 4.755 2.385 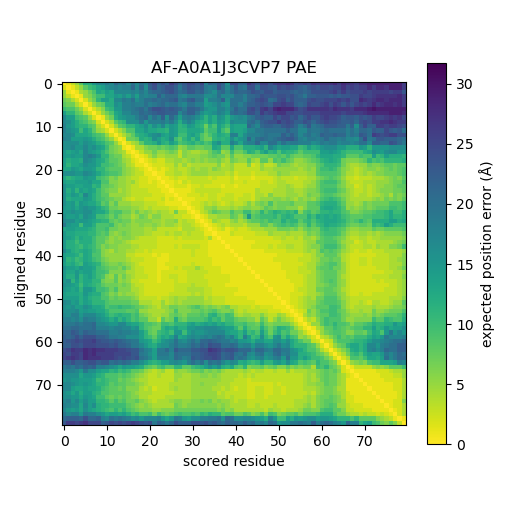-18.415 1.00 53.97 80 THR A O 1
#

Mean predicted aligned error: 9.79 Å

Solvent-accessible surface area (backbone atoms only — not comparable to full-atom values): 4990 Å² total; per-residue (Å²): 138,91,78,90,77,66,100,84,66,67,62,48,80,38,99,66,77,81,79,59,87,89,37,57,26,67,59,27,72,76,66,20,43,43,34,64,65,38,49,53,47,25,49,51,46,52,50,52,28,63,78,66,72,47,66,58,74,70,29,74,72,48,97,70,88,46,44,59,64,60,48,52,52,50,38,63,76,68,74,110

InterPro domains:
  IPR000719 Protein kinase domain [PS50011] (1-80)
  IPR001245 Serine-threonine/tyrosine-protein kinase, catalytic domain [PF07714] (8-60)
  IPR011009 Protein kinase-like domain superfamily [SSF56112] (1-57)

pLDDT: mean 73.92, std 14.61, range [38.34, 93.0]